Protein AF-A0A0S8HJF2-F1 (afdb_monomer_lite)

Sequence (143 aa):
MDERNKLIAYKVIAFMYFITLLALIGVTLVRQFVQKQEVSEFEDIAIIVTINTLFLISGLLYFGAIPIQKLKIKTILLGYGLLVVSGSLFTYAKYNIFLKLGLSFKQLLDKMIIIITVSGIIVLFFVFFSFLGIRRIKKELKE

Secondary structure (DSSP, 8-state):
--HHHHHHHHHHHHHHHHHHHHHHHHHHHHHHHTS---GGGGHHHHHHHHHHHHHHHHHHHHTTSS-GGG--HHHHHHHHHHHHHHHHHHHHHIIIIIS-----HHHHHHHHHHHHHHHHHHHHHHHHHHHHHHHHHHHHTT-

Radius of gyration: 18.3 Å; chains: 1; bounding box: 41×31×52 Å

pLDDT: mean 82.56, std 6.92, range [53.12, 92.62]

Structure (mmCIF, N/CA/C/O backbone):
data_AF-A0A0S8HJF2-F1
#
_entry.id   AF-A0A0S8HJF2-F1
#
loop_
_atom_site.group_PDB
_atom_site.id
_atom_site.type_symbol
_atom_site.label_atom_id
_atom_site.label_alt_id
_atom_site.label_comp_id
_atom_site.label_asym_id
_atom_site.label_entity_id
_atom_site.label_seq_id
_atom_site.pdbx_PDB_ins_code
_atom_site.Cartn_x
_atom_site.Cartn_y
_atom_site.Cartn_z
_atom_site.occupancy
_atom_site.B_iso_or_equiv
_atom_site.auth_seq_id
_atom_site.auth_comp_id
_atom_site.auth_asym_id
_atom_site.auth_atom_id
_atom_site.pdbx_PDB_model_num
ATOM 1 N N . MET A 1 1 ? 6.709 -16.497 -28.342 1.00 58.88 1 MET A N 1
ATOM 2 C CA . MET A 1 1 ? 5.448 -15.755 -28.122 1.00 58.88 1 MET A CA 1
ATOM 3 C C . MET A 1 1 ? 5.688 -14.329 -28.562 1.00 58.88 1 MET A C 1
ATOM 5 O O . MET A 1 1 ? 6.670 -13.756 -28.114 1.00 58.88 1 MET A O 1
ATOM 9 N N . ASP A 1 2 ? 4.852 -13.810 -29.456 1.00 78.56 2 ASP A N 1
ATOM 10 C CA . ASP A 1 2 ? 4.982 -12.457 -30.005 1.00 78.56 2 ASP A CA 1
ATOM 11 C C . ASP A 1 2 ? 4.977 -11.407 -28.872 1.00 78.56 2 ASP A C 1
ATOM 13 O O . ASP A 1 2 ? 4.218 -11.560 -27.906 1.00 78.56 2 ASP A O 1
ATOM 17 N N . GLU A 1 3 ? 5.817 -10.369 -28.932 1.00 71.38 3 GLU A N 1
ATOM 18 C CA . GLU A 1 3 ? 5.994 -9.402 -27.824 1.00 71.38 3 GLU A CA 1
ATOM 19 C C . GLU A 1 3 ? 4.673 -8.749 -27.405 1.00 71.38 3 GLU A C 1
ATOM 21 O O . GLU A 1 3 ? 4.383 -8.570 -26.216 1.00 71.38 3 GLU A O 1
ATOM 26 N N . ARG A 1 4 ? 3.814 -8.484 -28.391 1.00 72.00 4 ARG A N 1
ATOM 27 C CA . ARG A 1 4 ? 2.461 -7.969 -28.185 1.00 72.00 4 ARG A CA 1
ATOM 28 C C . ARG A 1 4 ? 1.610 -8.913 -27.334 1.00 72.00 4 ARG A C 1
ATOM 30 O O . ARG A 1 4 ? 0.924 -8.462 -26.418 1.00 72.00 4 ARG A O 1
ATOM 37 N N . ASN A 1 5 ? 1.692 -10.219 -27.579 1.00 79.06 5 ASN A N 1
ATOM 38 C CA . ASN A 1 5 ? 0.940 -11.219 -26.820 1.00 79.06 5 ASN A CA 1
ATOM 39 C C . ASN A 1 5 ? 1.457 -11.326 -25.375 1.00 79.06 5 ASN A C 1
ATOM 41 O O . ASN A 1 5 ? 0.670 -11.532 -24.454 1.00 79.06 5 ASN A O 1
ATOM 45 N N . LYS A 1 6 ? 2.762 -11.111 -25.151 1.00 76.81 6 LYS A N 1
ATOM 46 C CA . LYS A 1 6 ? 3.386 -11.079 -23.814 1.00 76.81 6 LYS A CA 1
ATOM 47 C C . LYS A 1 6 ? 2.925 -9.890 -22.979 1.00 76.81 6 LYS A C 1
ATOM 49 O O . LYS A 1 6 ? 2.552 -10.064 -21.821 1.00 76.81 6 LYS A O 1
ATOM 54 N N . LEU A 1 7 ? 2.857 -8.706 -23.582 1.00 74.12 7 LEU A N 1
ATOM 55 C CA . LEU A 1 7 ? 2.308 -7.507 -22.945 1.00 74.12 7 LEU A CA 1
ATOM 56 C C . LEU A 1 7 ? 0.823 -7.655 -22.592 1.00 74.12 7 LEU A C 1
ATOM 58 O O . LEU A 1 7 ? 0.409 -7.246 -21.507 1.00 74.12 7 LEU A O 1
ATOM 62 N N . ILE A 1 8 ? 0.022 -8.250 -23.482 1.00 78.88 8 ILE A N 1
ATOM 63 C CA . ILE A 1 8 ? -1.397 -8.524 -23.213 1.00 78.88 8 ILE A CA 1
ATOM 64 C C . ILE A 1 8 ? -1.530 -9.496 -22.036 1.00 78.88 8 ILE A C 1
ATOM 66 O O . ILE A 1 8 ? -2.272 -9.206 -21.099 1.00 78.88 8 ILE A O 1
ATOM 70 N N . ALA A 1 9 ? -0.761 -10.589 -22.025 1.00 80.12 9 ALA A N 1
ATOM 71 C CA . ALA A 1 9 ? -0.769 -11.550 -20.925 1.00 80.12 9 ALA A CA 1
ATOM 72 C C . ALA A 1 9 ? -0.420 -10.894 -19.576 1.00 80.12 9 ALA A C 1
ATOM 74 O O . ALA A 1 9 ? -1.127 -11.106 -18.594 1.00 80.12 9 ALA A O 1
ATOM 75 N N . TYR A 1 10 ? 0.599 -10.029 -19.522 1.00 79.50 10 TYR A N 1
ATOM 76 C CA . TYR A 1 10 ? 0.948 -9.307 -18.292 1.00 79.50 10 TYR A CA 1
ATOM 77 C C . TYR A 1 10 ? -0.151 -8.359 -17.811 1.00 79.50 10 TYR A C 1
ATOM 79 O O . TYR A 1 10 ? -0.404 -8.289 -16.609 1.00 79.50 10 TYR A O 1
ATOM 87 N N . LYS A 1 11 ? -0.842 -7.664 -18.722 1.00 78.81 11 LYS A N 1
ATOM 88 C CA . LYS A 1 11 ? -1.985 -6.812 -18.362 1.00 78.81 11 LYS A CA 1
ATOM 89 C C . LYS A 1 11 ? -3.151 -7.625 -17.803 1.00 78.81 11 LYS A C 1
ATOM 91 O O . LYS A 1 11 ? -3.753 -7.208 -16.818 1.00 78.81 11 LYS A O 1
ATOM 96 N N . VAL A 1 12 ? -3.444 -8.782 -18.397 1.00 82.75 12 VAL A N 1
ATOM 97 C CA . VAL A 1 12 ? -4.502 -9.682 -17.917 1.00 82.75 12 VAL A CA 1
ATOM 98 C C . VAL A 1 12 ? -4.151 -10.242 -16.539 1.00 82.75 12 VAL A C 1
ATOM 100 O O . VAL A 1 12 ? -4.973 -10.155 -15.632 1.00 82.75 12 VAL A O 1
ATOM 103 N N . ILE A 1 13 ? -2.922 -10.732 -16.342 1.00 82.62 13 ILE A N 1
ATOM 104 C CA . ILE A 1 13 ? -2.452 -11.234 -15.040 1.00 82.62 13 ILE A CA 1
ATOM 105 C C . ILE A 1 13 ? -2.554 -10.140 -13.977 1.00 82.62 13 ILE A C 1
ATOM 107 O O . ILE A 1 13 ? -3.088 -10.380 -12.897 1.00 82.62 13 ILE A O 1
ATOM 111 N N . ALA A 1 14 ? -2.099 -8.926 -14.291 1.00 80.69 14 ALA A N 1
ATOM 112 C CA . ALA A 1 14 ? -2.206 -7.787 -13.392 1.00 80.69 14 ALA A CA 1
ATOM 113 C C . ALA A 1 14 ? -3.660 -7.462 -13.021 1.00 80.69 14 ALA A C 1
ATOM 115 O O . ALA A 1 14 ? -3.954 -7.207 -11.854 1.00 80.69 14 ALA A O 1
ATOM 116 N N . PHE A 1 15 ? -4.571 -7.498 -13.995 1.00 83.81 15 PHE A N 1
ATOM 117 C CA . PHE A 1 15 ? -5.991 -7.254 -13.763 1.00 83.81 15 PHE A CA 1
ATOM 118 C C . PHE A 1 15 ? -6.624 -8.338 -12.882 1.00 83.81 15 PHE A C 1
ATOM 120 O O . PHE A 1 15 ? -7.329 -8.017 -11.929 1.00 83.81 15 PHE A O 1
ATOM 127 N N . MET A 1 16 ? -6.320 -9.613 -13.137 1.00 84.88 16 MET A N 1
ATOM 128 C CA . MET A 1 16 ? -6.779 -10.721 -12.295 1.00 84.88 16 MET A CA 1
ATOM 129 C C . MET A 1 16 ? -6.274 -10.581 -10.857 1.00 84.88 16 MET A C 1
ATOM 131 O O . MET A 1 16 ? -7.047 -10.719 -9.914 1.00 84.88 16 MET A O 1
ATOM 135 N N . TYR A 1 17 ? -4.999 -10.239 -10.677 1.00 85.06 17 TYR A N 1
ATOM 136 C CA . TYR A 1 17 ? -4.425 -10.018 -9.351 1.00 85.06 17 TYR A CA 1
ATOM 137 C C . TYR A 1 17 ? -5.054 -8.818 -8.631 1.00 85.06 17 TYR A C 1
ATOM 139 O O . TYR A 1 17 ? -5.267 -8.856 -7.420 1.00 85.06 17 TYR A O 1
ATOM 147 N N . PHE A 1 18 ? -5.377 -7.754 -9.369 1.00 84.12 18 PHE A N 1
ATOM 148 C CA . PHE A 1 18 ? -6.088 -6.600 -8.829 1.00 84.12 18 PHE A CA 1
ATOM 149 C C . PHE A 1 18 ? -7.489 -6.985 -8.333 1.00 84.12 18 PHE A C 1
ATOM 151 O O . PHE A 1 18 ? -7.877 -6.581 -7.239 1.00 84.12 18 PHE A O 1
ATOM 158 N N . ILE A 1 19 ? -8.213 -7.830 -9.078 1.00 87.25 19 ILE A N 1
ATOM 159 C CA . ILE A 1 19 ? -9.499 -8.392 -8.636 1.00 87.25 19 ILE A CA 1
ATOM 160 C C . ILE A 1 19 ? -9.325 -9.208 -7.352 1.00 87.25 19 ILE A C 1
ATOM 162 O O . ILE A 1 19 ? -10.104 -9.027 -6.419 1.00 87.25 19 ILE A O 1
ATOM 166 N N . THR A 1 20 ? -8.298 -10.058 -7.259 1.00 88.00 20 THR A N 1
ATOM 167 C CA . THR A 1 20 ? -8.007 -10.820 -6.032 1.00 88.00 20 THR A CA 1
ATOM 168 C C . THR A 1 20 ? -7.808 -9.895 -4.833 1.00 88.00 20 THR A C 1
ATOM 170 O O . THR A 1 20 ? -8.327 -10.153 -3.749 1.00 88.00 20 THR A O 1
ATOM 173 N N . LEU A 1 21 ? -7.102 -8.782 -5.023 1.00 88.69 21 LEU A N 1
ATOM 174 C CA . LEU A 1 21 ? -6.854 -7.803 -3.970 1.00 88.69 21 LEU A CA 1
ATOM 175 C C . LEU A 1 21 ? -8.151 -7.101 -3.539 1.00 88.69 21 LEU A C 1
ATOM 177 O O . LEU A 1 21 ? -8.417 -6.985 -2.344 1.00 88.69 21 LEU A O 1
ATOM 181 N N . LEU A 1 22 ? -9.005 -6.717 -4.494 1.00 88.75 22 LEU A N 1
ATOM 182 C CA . LEU A 1 22 ? -10.340 -6.184 -4.202 1.00 88.75 22 LEU A CA 1
ATOM 183 C C . LEU A 1 22 ? -11.216 -7.195 -3.457 1.00 88.75 22 LEU A C 1
ATOM 185 O O . LEU A 1 22 ? -11.918 -6.814 -2.522 1.00 88.75 22 LEU A O 1
ATOM 189 N N . ALA A 1 23 ? -11.151 -8.476 -3.823 1.00 89.62 23 ALA A N 1
ATOM 190 C CA . ALA A 1 23 ? -11.871 -9.536 -3.129 1.00 89.62 23 ALA A CA 1
ATOM 191 C C . ALA A 1 23 ? -11.382 -9.687 -1.680 1.00 89.62 23 ALA A C 1
ATOM 193 O O . ALA A 1 23 ? -12.201 -9.728 -0.766 1.00 89.62 23 ALA A O 1
ATOM 194 N N . LEU A 1 24 ? -10.065 -9.685 -1.444 1.00 89.62 24 LEU A N 1
ATOM 195 C CA . LEU A 1 24 ? -9.492 -9.743 -0.094 1.00 89.62 24 LEU A CA 1
ATOM 196 C C . LEU A 1 24 ? -9.875 -8.522 0.754 1.00 89.62 24 LEU A C 1
ATOM 198 O O . LEU A 1 24 ? -10.239 -8.672 1.923 1.00 89.62 24 LEU A O 1
ATOM 202 N N . ILE A 1 25 ? -9.854 -7.317 0.173 1.00 87.44 25 ILE A N 1
ATOM 203 C CA . ILE A 1 25 ? -10.357 -6.106 0.836 1.00 87.44 25 ILE A CA 1
ATOM 204 C C . ILE A 1 25 ? -11.845 -6.274 1.167 1.00 87.44 25 ILE A C 1
ATOM 206 O O . ILE A 1 25 ? -12.242 -6.023 2.300 1.00 87.44 25 ILE A O 1
ATOM 210 N N . GLY A 1 26 ? -12.661 -6.748 0.223 1.00 87.56 26 GLY A N 1
ATOM 211 C CA . GLY A 1 26 ? -14.089 -6.998 0.429 1.00 87.56 26 GLY A CA 1
ATOM 212 C C . GLY A 1 26 ? -14.360 -7.982 1.569 1.00 87.56 26 GLY A C 1
ATOM 213 O O . GLY A 1 26 ? -15.159 -7.686 2.455 1.00 87.56 26 GLY A O 1
ATOM 214 N N . VAL A 1 27 ? -13.638 -9.105 1.609 1.00 87.94 27 VAL A N 1
ATOM 215 C CA . VAL A 1 27 ? -13.709 -10.082 2.709 1.00 87.94 27 VAL A CA 1
ATOM 216 C C . VAL A 1 27 ? -13.338 -9.426 4.037 1.00 87.94 27 VAL A C 1
ATOM 218 O O . VAL A 1 27 ? -14.047 -9.607 5.025 1.00 87.94 27 VAL A O 1
ATOM 221 N N . THR A 1 28 ? -12.281 -8.612 4.058 1.00 86.81 28 THR A N 1
ATOM 222 C CA . THR A 1 28 ? -11.844 -7.885 5.259 1.00 86.81 28 THR A CA 1
ATOM 223 C C . THR A 1 28 ? -12.924 -6.913 5.743 1.00 86.81 28 THR A C 1
ATOM 225 O O . THR A 1 28 ? -13.224 -6.866 6.933 1.00 86.81 28 THR A O 1
ATOM 228 N N . LEU A 1 29 ? -13.567 -6.176 4.831 1.00 85.94 29 LEU A N 1
ATOM 229 C CA . LEU A 1 29 ? -14.658 -5.252 5.156 1.00 85.94 29 LEU A CA 1
ATOM 230 C C . LEU A 1 29 ? -15.889 -5.986 5.705 1.00 85.94 29 LEU A C 1
ATOM 232 O O . LEU A 1 29 ? -16.468 -5.535 6.691 1.00 85.94 29 LEU A O 1
ATOM 236 N N . VAL A 1 30 ? -16.274 -7.123 5.116 1.00 86.94 30 VAL A N 1
ATOM 237 C CA . VAL A 1 30 ? -17.400 -7.940 5.604 1.00 86.94 30 VAL A CA 1
ATOM 238 C C . VAL A 1 30 ? -17.102 -8.501 6.993 1.00 86.94 30 VAL A C 1
ATOM 240 O O . VAL A 1 30 ? -17.913 -8.342 7.904 1.00 86.94 30 VAL A O 1
ATOM 243 N N . ARG A 1 31 ? -15.920 -9.086 7.196 1.00 85.62 31 ARG A N 1
ATOM 244 C CA . ARG A 1 31 ? -15.473 -9.566 8.512 1.00 85.62 31 ARG A CA 1
ATOM 245 C C . ARG A 1 31 ? -15.500 -8.454 9.564 1.00 85.62 31 ARG A C 1
ATOM 247 O O . ARG A 1 31 ? -16.002 -8.638 10.671 1.00 85.62 31 ARG A O 1
ATOM 254 N N . GLN A 1 32 ? -15.040 -7.262 9.193 1.00 79.44 32 GLN A N 1
ATOM 255 C CA . GLN A 1 32 ? -14.941 -6.133 10.112 1.00 79.44 32 GLN A CA 1
ATOM 256 C C . GLN A 1 32 ? -16.292 -5.498 10.454 1.00 79.44 32 GLN A C 1
ATOM 258 O O . GLN A 1 32 ? -16.536 -5.181 11.615 1.00 79.44 32 GLN A O 1
ATOM 263 N N . PHE A 1 33 ? -17.167 -5.283 9.470 1.00 82.06 33 PHE A N 1
ATOM 264 C CA . PHE A 1 33 ? -18.396 -4.508 9.673 1.00 82.06 33 PHE A CA 1
ATOM 265 C C . PHE A 1 33 ? -19.652 -5.364 9.830 1.00 82.06 33 PHE A C 1
ATOM 267 O O . PHE A 1 33 ? -20.564 -4.961 10.550 1.00 82.06 33 PHE A O 1
ATOM 274 N N . VAL A 1 34 ? -19.706 -6.534 9.190 1.00 85.38 34 VAL A N 1
ATOM 275 C CA . VAL A 1 34 ? -20.858 -7.444 9.277 1.00 85.38 34 VAL A CA 1
ATOM 276 C C . VAL A 1 34 ? -20.673 -8.420 10.431 1.00 85.38 34 VAL A C 1
ATOM 278 O O . VAL A 1 34 ? -21.563 -8.554 11.265 1.00 85.38 34 VAL A O 1
ATOM 281 N N . GLN A 1 35 ? -19.508 -9.068 10.508 1.00 84.44 35 GLN A N 1
ATOM 282 C CA . GLN A 1 35 ? -19.247 -10.109 11.511 1.00 84.44 35 GLN A CA 1
ATOM 283 C C . GLN A 1 35 ? -18.715 -9.550 12.837 1.00 84.44 35 GLN A C 1
ATOM 285 O O . GLN A 1 35 ? -18.785 -10.242 13.846 1.00 84.44 35 GLN A O 1
ATOM 290 N N . LYS A 1 36 ? -18.238 -8.294 12.852 1.00 80.62 36 LYS A N 1
ATOM 291 C CA . LYS A 1 36 ? -17.714 -7.599 14.044 1.00 80.62 36 LYS A CA 1
ATOM 292 C C . LYS A 1 36 ? -16.635 -8.402 14.785 1.00 80.62 36 LYS A C 1
ATOM 294 O O . LYS A 1 36 ? -16.589 -8.376 16.012 1.00 80.62 36 LYS A O 1
ATOM 299 N N . GLN A 1 37 ? -15.790 -9.108 14.034 1.00 81.00 37 GLN A N 1
ATOM 300 C CA . GLN A 1 37 ? -14.686 -9.878 14.605 1.00 81.00 37 GLN A CA 1
ATOM 301 C C . GLN A 1 37 ? -13.734 -8.979 15.410 1.00 81.00 37 GLN A C 1
ATOM 303 O O . GLN A 1 37 ? -13.648 -7.765 15.175 1.00 81.00 37 GLN A O 1
ATOM 308 N N . GLU A 1 38 ? -13.018 -9.569 16.366 1.00 79.19 38 GLU A N 1
ATOM 309 C CA . GLU A 1 38 ? -12.017 -8.850 17.153 1.00 79.19 38 GLU A CA 1
ATOM 310 C C . GLU A 1 38 ? -10.798 -8.477 16.306 1.00 79.19 38 GLU A C 1
ATOM 312 O O . GLU A 1 38 ? -10.448 -9.160 15.350 1.00 79.19 38 GLU A O 1
ATOM 317 N N . VAL A 1 39 ? -10.116 -7.383 16.664 1.00 73.62 39 VAL A N 1
ATOM 318 C CA . VAL A 1 39 ? -8.984 -6.842 15.884 1.00 73.62 39 VAL A CA 1
ATOM 319 C C . VAL A 1 39 ? -7.828 -7.847 15.747 1.00 73.62 39 VAL A C 1
ATOM 321 O O . VAL A 1 39 ? -7.135 -7.827 14.732 1.00 73.62 39 VAL A O 1
ATOM 324 N N . SER A 1 40 ? -7.645 -8.726 16.734 1.00 75.81 40 SER A N 1
ATOM 325 C CA . SER A 1 40 ? -6.666 -9.822 16.726 1.00 75.81 40 SER A CA 1
ATOM 326 C C . SER A 1 40 ? -6.911 -10.834 15.601 1.00 75.81 40 SER A C 1
ATOM 328 O O . SER A 1 40 ? -5.957 -11.363 15.042 1.00 75.81 40 SER A O 1
ATOM 330 N N . GLU A 1 41 ? -8.165 -11.048 15.197 1.00 80.88 41 GLU A N 1
ATOM 331 C CA . GLU A 1 41 ? -8.541 -11.989 14.132 1.00 80.88 41 GLU A CA 1
ATOM 332 C C . GLU A 1 41 ? -8.309 -11.438 12.714 1.00 80.88 41 GLU A C 1
ATOM 334 O O . GLU A 1 41 ? -8.650 -12.095 11.734 1.00 80.88 41 GLU A O 1
ATOM 339 N N . PHE A 1 42 ? -7.761 -10.223 12.585 1.00 80.50 42 PHE A N 1
ATOM 340 C CA . PHE A 1 42 ? -7.434 -9.616 11.289 1.00 80.50 42 PHE A CA 1
ATOM 341 C C . PHE A 1 42 ? -5.941 -9.632 10.967 1.00 80.50 42 PHE A C 1
ATOM 343 O O . PHE A 1 42 ? -5.552 -9.149 9.902 1.00 80.50 42 PHE A O 1
ATOM 350 N N . GLU A 1 43 ? -5.088 -10.113 11.870 1.00 79.00 43 GLU A N 1
ATOM 351 C CA . GLU A 1 43 ? -3.641 -10.083 11.656 1.00 79.00 43 GLU A CA 1
ATOM 352 C C . GLU A 1 43 ? -3.234 -10.938 10.446 1.00 79.00 43 GLU A C 1
ATOM 354 O O . GLU A 1 43 ? -2.478 -10.485 9.584 1.00 79.00 43 GLU A O 1
ATOM 359 N N . ASP A 1 44 ? -3.825 -12.125 10.315 1.00 83.06 44 ASP A N 1
ATOM 360 C CA . ASP A 1 44 ? -3.622 -13.047 9.198 1.00 83.06 44 ASP A CA 1
ATOM 361 C C . ASP A 1 44 ? -3.983 -12.403 7.847 1.00 83.06 44 ASP A C 1
ATOM 363 O O . ASP A 1 44 ? -3.170 -12.365 6.917 1.00 83.06 44 ASP A O 1
ATOM 367 N N . ILE A 1 45 ? -5.183 -11.832 7.739 1.00 84.56 45 ILE A N 1
ATOM 368 C CA . ILE A 1 45 ? -5.677 -11.247 6.498 1.00 84.56 45 ILE A CA 1
ATOM 369 C C . ILE A 1 45 ? -4.948 -9.944 6.176 1.00 84.56 45 ILE A C 1
ATOM 371 O O . ILE A 1 45 ? -4.684 -9.670 5.006 1.00 84.56 45 ILE A O 1
ATOM 375 N N . ALA A 1 46 ? -4.544 -9.172 7.189 1.00 81.69 46 ALA A N 1
ATOM 376 C CA . ALA A 1 46 ? -3.727 -7.979 7.007 1.00 81.69 46 ALA A CA 1
ATOM 377 C C . ALA A 1 46 ? -2.353 -8.327 6.421 1.00 81.69 46 ALA A C 1
ATOM 379 O O . ALA A 1 46 ? -1.904 -7.656 5.485 1.00 81.69 46 ALA A O 1
ATOM 380 N N . ILE A 1 47 ? -1.710 -9.396 6.902 1.00 83.56 47 ILE A N 1
ATOM 381 C CA . ILE A 1 47 ? -0.449 -9.898 6.343 1.00 83.56 47 ILE A CA 1
ATOM 382 C C . ILE A 1 47 ? -0.660 -10.349 4.893 1.00 83.56 47 ILE A C 1
ATOM 384 O O . ILE A 1 47 ? 0.075 -9.913 4.003 1.00 83.56 47 ILE A O 1
ATOM 388 N N . ILE A 1 48 ? -1.696 -11.152 4.622 1.00 87.00 48 ILE A N 1
ATOM 389 C CA . ILE A 1 48 ? -1.998 -11.652 3.271 1.00 87.00 48 ILE A CA 1
ATOM 390 C C . ILE A 1 48 ? -2.248 -10.494 2.296 1.00 87.00 48 ILE A C 1
ATOM 392 O O . ILE A 1 48 ? -1.673 -10.476 1.204 1.00 87.00 48 ILE A O 1
ATOM 396 N N . VAL A 1 49 ? -3.069 -9.511 2.675 1.00 86.81 49 VAL A N 1
ATOM 397 C CA . VAL A 1 49 ? -3.358 -8.326 1.852 1.00 86.81 49 VAL A CA 1
ATOM 398 C C . VAL A 1 49 ? -2.089 -7.518 1.609 1.00 86.81 49 VAL A C 1
ATOM 400 O O . VAL A 1 49 ? -1.827 -7.128 0.471 1.00 86.81 49 VAL A O 1
ATOM 403 N N . THR A 1 50 ? -1.271 -7.300 2.640 1.00 84.50 50 THR A N 1
ATOM 404 C CA . THR A 1 50 ? -0.025 -6.528 2.529 1.00 84.50 50 THR A CA 1
ATOM 405 C C . THR A 1 50 ? 0.951 -7.196 1.567 1.00 84.50 50 THR A C 1
ATOM 407 O O . THR A 1 50 ? 1.431 -6.554 0.633 1.00 84.50 50 THR A O 1
ATOM 410 N N . ILE A 1 51 ? 1.195 -8.498 1.731 1.00 85.81 51 ILE A N 1
ATOM 411 C CA . ILE A 1 51 ? 2.099 -9.263 0.868 1.00 85.81 51 ILE A CA 1
ATOM 412 C C . ILE A 1 51 ? 1.602 -9.241 -0.582 1.00 85.81 51 ILE A C 1
ATOM 414 O O . ILE A 1 51 ? 2.368 -8.907 -1.487 1.00 85.81 51 ILE A O 1
ATOM 418 N N . ASN A 1 52 ? 0.316 -9.520 -0.820 1.00 86.25 52 ASN A N 1
ATOM 419 C CA . ASN A 1 52 ? -0.250 -9.494 -2.172 1.00 86.25 52 ASN A CA 1
ATOM 420 C C . ASN A 1 52 ? -0.181 -8.099 -2.807 1.00 86.25 52 ASN A C 1
ATOM 422 O O . ASN A 1 52 ? 0.105 -7.980 -3.998 1.00 86.25 52 ASN A O 1
ATOM 426 N N . THR A 1 53 ? -0.378 -7.043 -2.015 1.00 84.81 53 THR A N 1
ATOM 427 C CA . THR A 1 53 ? -0.242 -5.655 -2.475 1.00 84.81 53 THR A CA 1
ATOM 428 C C . THR A 1 53 ? 1.193 -5.349 -2.892 1.00 84.81 53 THR A C 1
ATOM 430 O O . THR A 1 53 ? 1.413 -4.797 -3.972 1.00 84.81 53 THR A O 1
ATOM 433 N N . LEU A 1 54 ? 2.180 -5.749 -2.086 1.00 85.31 54 LEU A N 1
ATOM 434 C CA . LEU A 1 54 ? 3.592 -5.558 -2.414 1.00 85.31 54 LEU A CA 1
ATOM 435 C C . LEU A 1 54 ? 3.983 -6.321 -3.683 1.00 85.31 54 LEU A C 1
ATOM 437 O O . LEU A 1 54 ? 4.641 -5.744 -4.550 1.00 85.31 54 LEU A O 1
ATOM 441 N N . PHE A 1 55 ? 3.543 -7.573 -3.842 1.00 84.19 55 PHE A N 1
ATOM 442 C CA . PHE A 1 55 ? 3.795 -8.349 -5.060 1.00 84.19 55 PHE A CA 1
ATOM 443 C C . PHE A 1 55 ? 3.134 -7.736 -6.292 1.00 84.19 55 PHE A C 1
ATOM 445 O O . PHE A 1 55 ? 3.780 -7.643 -7.336 1.00 84.19 55 PHE A O 1
ATOM 452 N N . LEU A 1 56 ? 1.887 -7.273 -6.177 1.00 83.75 56 LEU A N 1
ATOM 453 C CA . LEU A 1 56 ? 1.178 -6.641 -7.284 1.00 83.75 56 LEU A CA 1
ATOM 454 C C . LEU A 1 56 ? 1.896 -5.374 -7.748 1.00 83.75 56 LEU A C 1
ATOM 456 O O . LEU A 1 56 ? 2.178 -5.227 -8.936 1.00 83.75 56 LEU A O 1
ATOM 460 N N . ILE A 1 57 ? 2.227 -4.480 -6.814 1.00 81.75 57 ILE A N 1
ATOM 461 C CA . ILE A 1 57 ? 2.946 -3.240 -7.118 1.00 81.75 57 ILE A CA 1
ATOM 462 C C . ILE A 1 57 ? 4.303 -3.569 -7.744 1.00 81.75 57 ILE A C 1
ATOM 464 O O . ILE A 1 57 ? 4.637 -3.045 -8.805 1.00 81.75 57 ILE A O 1
ATOM 468 N N . SER A 1 58 ? 5.063 -4.481 -7.138 1.00 79.56 58 SER A N 1
ATOM 469 C CA . SER A 1 58 ? 6.388 -4.867 -7.633 1.00 79.56 58 SER A CA 1
ATOM 470 C C . SER A 1 58 ? 6.316 -5.485 -9.030 1.00 79.56 58 SER A C 1
ATOM 472 O O . SER A 1 58 ? 7.105 -5.121 -9.897 1.00 79.56 58 SER A O 1
ATOM 474 N N . GLY A 1 59 ? 5.343 -6.364 -9.285 1.00 78.31 59 GLY A N 1
ATOM 475 C CA . GLY A 1 59 ? 5.123 -6.996 -10.585 1.00 78.31 59 GLY A CA 1
ATOM 476 C C . GLY A 1 59 ? 4.691 -5.997 -11.658 1.00 78.31 59 GLY A C 1
ATOM 477 O O . GLY A 1 59 ? 5.286 -5.956 -12.735 1.00 78.31 59 GLY A O 1
ATOM 478 N N . LEU A 1 60 ? 3.717 -5.134 -11.357 1.00 80.56 60 LEU A N 1
ATOM 479 C CA . LEU A 1 60 ? 3.255 -4.077 -12.265 1.00 80.56 60 LEU A CA 1
ATOM 480 C C . LEU A 1 60 ? 4.394 -3.160 -12.709 1.00 80.56 60 LEU A C 1
ATOM 482 O O . LEU A 1 60 ? 4.474 -2.780 -13.881 1.00 80.56 60 LEU A O 1
ATOM 486 N N . LEU A 1 61 ? 5.271 -2.817 -11.768 1.00 78.56 61 LEU A N 1
ATOM 487 C CA . LEU A 1 61 ? 6.409 -1.951 -12.015 1.00 78.56 61 LEU A CA 1
ATOM 488 C C . LEU A 1 61 ? 7.536 -2.686 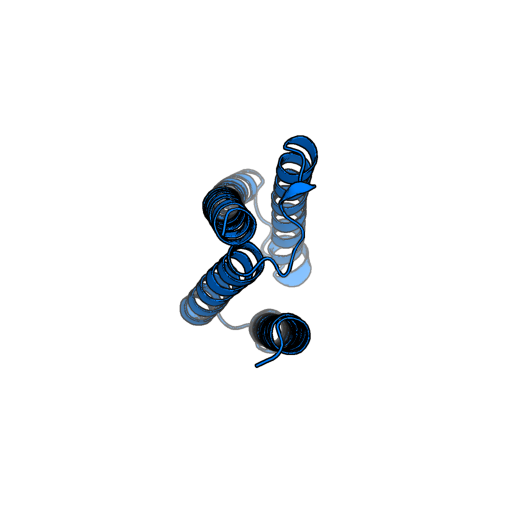-12.750 1.00 78.56 61 LEU A C 1
ATOM 490 O O . LEU A 1 61 ? 8.041 -2.208 -13.762 1.00 78.56 61 LEU A O 1
ATOM 494 N N . TYR A 1 62 ? 7.916 -3.877 -12.297 1.00 75.06 62 TYR A N 1
ATOM 495 C CA . TYR A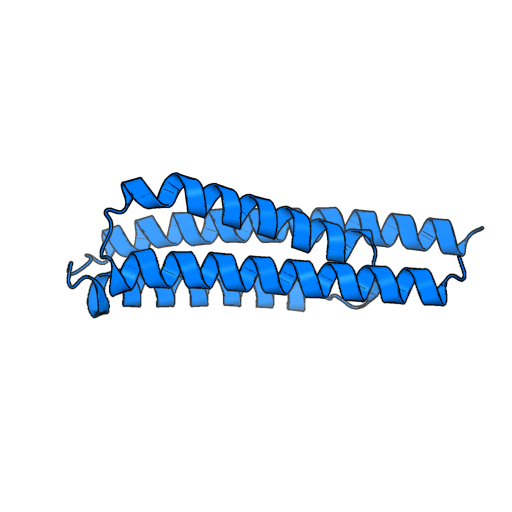 1 62 ? 9.031 -4.617 -12.882 1.00 75.06 62 TYR A CA 1
ATOM 496 C C . TYR A 1 62 ? 8.750 -5.100 -14.313 1.00 75.06 62 TYR A C 1
ATOM 498 O O . TYR A 1 62 ? 9.640 -5.059 -15.164 1.00 75.06 62 TYR A O 1
ATOM 506 N N . PHE A 1 63 ? 7.520 -5.541 -14.596 1.00 71.44 63 PHE A N 1
ATOM 507 C CA . PHE A 1 63 ? 7.111 -5.985 -15.934 1.00 71.44 63 PHE A CA 1
ATOM 508 C C . PHE A 1 63 ? 6.641 -4.837 -16.839 1.00 71.44 63 PHE A C 1
ATOM 510 O O . PHE A 1 63 ? 6.261 -5.085 -17.980 1.00 71.44 63 PHE A O 1
ATOM 517 N N . GLY A 1 64 ? 6.675 -3.587 -16.361 1.00 64.94 64 GLY A N 1
ATOM 518 C CA . GLY A 1 64 ? 6.380 -2.408 -17.179 1.00 64.94 64 GLY A CA 1
ATOM 519 C C . GLY A 1 64 ? 4.921 -2.296 -17.627 1.00 64.94 64 GLY A C 1
ATOM 520 O O . GLY A 1 64 ? 4.630 -1.583 -18.586 1.00 64.94 64 GLY A O 1
ATOM 521 N N . ALA A 1 65 ? 3.989 -2.969 -16.940 1.00 67.06 65 ALA A N 1
ATOM 522 C CA . ALA A 1 65 ? 2.555 -2.823 -17.205 1.00 67.06 65 ALA A CA 1
ATOM 523 C C . ALA A 1 65 ? 2.089 -1.370 -16.984 1.00 67.06 65 ALA A C 1
ATOM 525 O O . ALA A 1 65 ? 1.147 -0.911 -17.632 1.00 67.06 65 ALA A O 1
ATOM 526 N N . ILE A 1 66 ? 2.791 -0.639 -16.110 1.00 68.00 66 ILE A N 1
ATOM 527 C CA . ILE A 1 66 ? 2.663 0.806 -15.923 1.00 68.00 66 ILE A CA 1
ATOM 528 C C . ILE A 1 66 ? 3.850 1.503 -16.613 1.00 68.00 66 ILE A C 1
ATOM 530 O O . ILE A 1 66 ? 4.997 1.109 -16.392 1.00 68.00 66 ILE A O 1
ATOM 534 N N . PRO A 1 67 ? 3.627 2.568 -17.408 1.00 67.44 67 PRO A N 1
ATOM 535 C CA . PRO A 1 67 ? 4.700 3.329 -18.044 1.00 67.44 67 PRO A CA 1
ATOM 536 C C . PRO A 1 67 ? 5.471 4.183 -17.017 1.00 67.44 67 PRO A C 1
ATOM 538 O O . PRO A 1 67 ? 5.285 5.397 -16.917 1.00 67.44 67 PRO A O 1
ATOM 541 N N . ILE A 1 68 ? 6.369 3.547 -16.256 1.00 67.19 68 ILE A N 1
ATOM 542 C CA . ILE A 1 68 ? 7.132 4.155 -15.147 1.00 67.19 68 ILE A CA 1
ATOM 543 C C . ILE A 1 68 ? 7.973 5.352 -15.592 1.00 67.19 68 ILE A C 1
ATOM 545 O O . ILE A 1 68 ? 8.167 6.295 -14.833 1.00 67.19 68 ILE A O 1
ATOM 549 N N . GLN A 1 69 ? 8.443 5.351 -16.840 1.00 66.81 69 GLN A N 1
ATOM 550 C CA . GLN A 1 69 ? 9.292 6.406 -17.405 1.00 66.81 69 GLN A CA 1
ATOM 551 C C . GLN A 1 69 ? 8.648 7.804 -17.346 1.00 66.81 69 GLN A C 1
ATOM 553 O O . GLN A 1 69 ? 9.353 8.806 -17.425 1.00 66.81 69 GLN A O 1
ATOM 558 N N . LYS A 1 70 ? 7.318 7.881 -17.200 1.00 70.81 70 LYS A N 1
ATOM 559 C CA . LYS A 1 70 ? 6.562 9.138 -17.114 1.00 70.81 70 LYS A CA 1
ATOM 560 C C . LYS A 1 70 ? 6.277 9.593 -15.675 1.00 70.81 70 LYS A C 1
ATOM 562 O O . LYS A 1 70 ? 5.704 10.667 -15.489 1.00 70.81 70 LYS A O 1
ATOM 567 N N . LEU A 1 71 ? 6.647 8.809 -14.658 1.00 74.25 71 LEU A N 1
ATOM 568 C CA . LEU A 1 71 ? 6.378 9.141 -13.258 1.00 74.25 71 LEU A CA 1
ATOM 569 C C . LEU A 1 71 ? 7.312 10.254 -12.774 1.00 74.25 71 LEU A C 1
ATOM 571 O O . LEU A 1 71 ? 8.527 10.088 -12.688 1.00 74.25 71 LEU A O 1
ATOM 575 N N . LYS A 1 72 ? 6.731 11.405 -12.426 1.00 83.25 72 LYS A N 1
ATOM 576 C CA . LYS A 1 72 ? 7.454 12.527 -11.816 1.00 83.25 72 LYS A CA 1
ATOM 577 C C . LYS A 1 72 ? 7.514 12.341 -10.301 1.00 83.25 72 LYS A C 1
ATOM 579 O O . LYS A 1 72 ? 6.542 11.889 -9.699 1.00 83.25 72 LYS A O 1
ATOM 584 N N . ILE A 1 73 ? 8.596 12.802 -9.666 1.00 82.56 73 ILE A N 1
ATOM 585 C CA . ILE A 1 73 ? 8.746 12.792 -8.195 1.00 82.56 73 ILE A CA 1
ATOM 586 C C . ILE A 1 73 ? 7.541 13.459 -7.513 1.00 82.56 73 ILE A C 1
ATOM 588 O O . ILE A 1 73 ? 7.007 12.927 -6.544 1.00 82.56 73 ILE A O 1
ATOM 592 N N . LYS A 1 74 ? 7.045 14.574 -8.074 1.00 86.06 74 LYS A N 1
ATOM 593 C CA . LYS A 1 74 ? 5.835 15.260 -7.586 1.00 86.06 74 LYS A CA 1
ATOM 594 C C . LYS A 1 74 ? 4.610 14.338 -7.542 1.00 86.06 74 LYS A C 1
ATOM 596 O O . LYS A 1 74 ? 3.842 14.407 -6.594 1.00 86.06 74 LYS A O 1
ATOM 601 N N . THR A 1 75 ? 4.440 13.463 -8.534 1.00 86.81 75 THR A N 1
ATOM 602 C CA . THR A 1 75 ? 3.327 12.502 -8.591 1.00 86.81 75 THR A CA 1
ATOM 603 C C . THR A 1 75 ? 3.463 11.423 -7.519 1.00 86.81 75 THR A C 1
ATOM 605 O O . THR A 1 75 ? 2.468 11.060 -6.904 1.00 86.81 75 THR A O 1
ATOM 608 N N . ILE A 1 76 ? 4.685 10.948 -7.253 1.00 86.06 76 ILE A N 1
ATOM 609 C CA . ILE A 1 76 ? 4.953 9.959 -6.196 1.00 86.06 76 ILE A CA 1
ATOM 610 C C . ILE A 1 76 ? 4.671 10.565 -4.814 1.00 86.06 76 ILE A C 1
ATOM 612 O O . ILE A 1 76 ? 3.976 9.952 -4.009 1.00 86.06 76 ILE A O 1
ATOM 616 N N . LEU A 1 77 ? 5.143 11.791 -4.563 1.00 87.88 77 LEU A N 1
ATOM 617 C CA . LEU A 1 77 ? 4.869 12.515 -3.317 1.00 87.88 77 LEU A CA 1
ATOM 618 C C . LEU A 1 77 ? 3.373 12.795 -3.127 1.00 87.88 77 LEU A C 1
ATOM 620 O O . LEU A 1 77 ? 2.857 12.645 -2.023 1.00 87.88 77 LEU A O 1
ATOM 624 N N . LEU A 1 78 ? 2.664 13.158 -4.199 1.00 90.38 78 LEU A N 1
ATOM 625 C CA . LEU A 1 78 ? 1.217 13.369 -4.158 1.00 90.38 78 LEU A CA 1
ATOM 626 C C . LEU A 1 78 ? 0.475 12.059 -3.858 1.00 90.38 78 LEU A C 1
ATOM 628 O O . LEU A 1 78 ? -0.424 12.049 -3.022 1.00 90.38 78 LEU A O 1
ATOM 632 N N . GLY A 1 79 ? 0.887 10.948 -4.475 1.00 87.75 79 GLY A N 1
ATOM 633 C CA . GLY A 1 79 ? 0.350 9.618 -4.180 1.00 87.75 79 GLY A CA 1
ATOM 634 C C . GLY A 1 79 ? 0.577 9.201 -2.725 1.00 87.75 79 GLY A C 1
ATOM 635 O O . GLY A 1 79 ? -0.350 8.730 -2.072 1.00 87.75 79 GLY A O 1
ATOM 636 N N . TYR A 1 80 ? 1.774 9.448 -2.186 1.00 88.94 80 TYR A N 1
ATOM 637 C CA . TYR A 1 80 ? 2.074 9.227 -0.770 1.00 88.94 80 TYR A CA 1
ATOM 638 C C . TYR A 1 80 ? 1.164 10.055 0.148 1.00 88.94 80 TYR A C 1
ATOM 640 O O . TYR A 1 80 ? 0.552 9.510 1.064 1.00 88.94 80 TYR A O 1
ATOM 648 N N . GLY A 1 81 ? 1.024 11.356 -0.125 1.00 90.38 81 GLY A N 1
ATOM 649 C CA . GLY A 1 81 ? 0.137 12.233 0.639 1.00 90.38 81 GLY A CA 1
ATOM 650 C C . GLY A 1 81 ? -1.315 11.752 0.613 1.00 90.38 81 GLY A C 1
ATOM 651 O O . GLY A 1 81 ? -1.956 11.676 1.659 1.00 90.38 81 GLY A O 1
ATOM 652 N N . LEU A 1 82 ? -1.813 11.345 -0.558 1.00 92.62 82 LEU A N 1
ATOM 653 C CA . LEU A 1 82 ? -3.152 10.769 -0.698 1.00 92.62 82 LEU A CA 1
ATOM 654 C C . LEU A 1 82 ? -3.328 9.488 0.122 1.00 92.62 82 LEU A C 1
ATOM 656 O O . LEU A 1 82 ? -4.373 9.333 0.753 1.00 92.62 82 LEU A O 1
ATOM 660 N N . LEU A 1 83 ? -2.335 8.595 0.150 1.00 89.81 83 LEU A N 1
ATOM 661 C CA . LEU A 1 83 ? -2.383 7.373 0.962 1.00 89.81 83 LEU A CA 1
ATOM 662 C C . LEU A 1 83 ? -2.471 7.695 2.454 1.00 89.81 83 LEU A C 1
ATOM 664 O O . LEU A 1 83 ? -3.336 7.156 3.144 1.00 89.81 83 LEU A O 1
ATOM 668 N N . VAL A 1 84 ? -1.633 8.613 2.941 1.00 91.69 84 VAL A N 1
ATOM 669 C CA . VAL A 1 84 ? -1.623 9.005 4.357 1.00 91.69 84 VAL A CA 1
ATOM 670 C C . VAL A 1 84 ? -2.945 9.663 4.751 1.00 91.69 84 VAL A C 1
ATOM 672 O O . VAL A 1 84 ? -3.543 9.280 5.758 1.00 91.69 84 VAL A O 1
ATOM 675 N N . VAL A 1 85 ? -3.446 10.602 3.943 1.00 91.50 85 VAL A N 1
ATOM 676 C CA . VAL A 1 85 ? -4.721 11.292 4.199 1.00 91.50 85 VAL A CA 1
ATOM 677 C C . VAL A 1 85 ? -5.884 10.302 4.175 1.00 91.50 85 VAL A C 1
ATOM 679 O O . VAL A 1 85 ? -6.689 10.283 5.104 1.00 91.50 85 VAL A O 1
ATOM 682 N N . SER A 1 86 ? -5.944 9.432 3.165 1.00 90.25 86 SER A N 1
ATOM 683 C CA . SER A 1 86 ? -7.011 8.431 3.041 1.00 90.25 86 SER A CA 1
ATOM 684 C C . SER A 1 86 ? -6.979 7.423 4.190 1.00 90.25 86 SER A C 1
ATOM 686 O O . SER A 1 86 ? -8.019 7.134 4.777 1.00 90.25 86 SER A O 1
ATOM 688 N N . GLY A 1 87 ? -5.796 6.928 4.570 1.00 88.38 87 GLY A N 1
ATOM 689 C CA . GLY A 1 87 ? -5.632 6.014 5.704 1.00 88.38 87 GLY A CA 1
ATOM 690 C C . GLY A 1 87 ? -6.022 6.654 7.038 1.00 88.38 87 GLY A C 1
ATOM 691 O O . GLY A 1 87 ? -6.650 6.009 7.883 1.00 88.38 87 GLY A O 1
ATOM 692 N N . SER A 1 88 ? -5.717 7.943 7.204 1.00 88.75 88 SER A N 1
ATOM 693 C CA . SER A 1 88 ? -6.070 8.714 8.401 1.00 88.75 88 SER A CA 1
ATOM 694 C C . SER A 1 88 ? -7.578 8.938 8.493 1.00 88.75 88 SER A C 1
ATOM 696 O O . SER A 1 88 ? -8.176 8.656 9.532 1.00 88.75 88 SER A O 1
ATOM 698 N N . LEU A 1 89 ? -8.212 9.353 7.390 1.00 90.06 89 LEU A N 1
ATOM 699 C CA . LEU A 1 89 ? -9.666 9.509 7.293 1.00 90.06 89 LEU A CA 1
ATOM 700 C C . LEU A 1 89 ? -10.393 8.188 7.547 1.00 90.06 89 LEU A C 1
ATOM 702 O O . LEU A 1 89 ? -11.340 8.145 8.332 1.00 90.06 89 LEU A O 1
ATOM 706 N N . PHE A 1 90 ? -9.922 7.098 6.937 1.00 87.75 90 PHE A N 1
ATOM 707 C CA . PHE A 1 90 ? -10.488 5.770 7.146 1.00 87.75 90 PHE A CA 1
ATOM 708 C C . PHE A 1 90 ? -10.380 5.335 8.608 1.00 87.75 90 PHE A C 1
ATOM 710 O O . PHE A 1 90 ? -11.342 4.827 9.176 1.00 87.75 90 PHE A O 1
ATOM 717 N N . THR A 1 91 ? -9.233 5.570 9.245 1.00 87.25 91 THR A N 1
ATOM 718 C CA . THR A 1 91 ? -9.018 5.218 10.652 1.00 87.25 91 THR A CA 1
ATOM 719 C C . THR A 1 91 ? -9.914 6.035 11.575 1.00 87.25 91 THR A C 1
ATOM 721 O O . THR A 1 91 ? -10.572 5.467 12.445 1.00 87.25 91 THR A O 1
ATOM 724 N N . TYR A 1 92 ? -10.027 7.344 11.349 1.00 86.94 92 TYR A N 1
ATOM 725 C CA . TYR A 1 92 ? -10.970 8.182 12.085 1.00 86.94 92 TYR A CA 1
ATOM 726 C C . TYR A 1 92 ? -12.410 7.667 11.944 1.00 86.94 92 TYR A C 1
ATOM 728 O O . TYR A 1 92 ? -13.083 7.430 12.949 1.00 86.94 92 TYR A O 1
ATOM 736 N N . ALA A 1 93 ? -12.861 7.422 10.709 1.00 86.50 93 ALA A N 1
ATOM 737 C CA . ALA A 1 93 ? -14.200 6.914 10.434 1.00 86.50 93 ALA A CA 1
ATOM 738 C C . ALA A 1 93 ? -14.436 5.548 11.100 1.00 86.50 93 ALA A C 1
ATOM 740 O O . ALA A 1 93 ? -15.433 5.370 11.800 1.00 86.50 93 ALA A O 1
ATOM 741 N N . LYS A 1 94 ? -13.499 4.599 10.955 1.00 83.12 94 LYS A N 1
ATOM 742 C CA . LYS A 1 94 ? -13.555 3.253 11.553 1.00 83.12 94 LYS A CA 1
ATOM 743 C C . LYS A 1 94 ? -13.842 3.313 13.049 1.00 83.12 94 LYS A C 1
ATOM 745 O O . LYS A 1 94 ? -14.774 2.674 13.528 1.00 83.12 94 LYS A O 1
ATOM 750 N N . TYR A 1 95 ? -13.045 4.068 13.791 1.00 82.69 95 TYR A N 1
ATOM 751 C CA . TYR A 1 95 ? -13.105 4.023 15.247 1.00 82.69 95 TYR A CA 1
ATOM 752 C C . TYR A 1 95 ? -14.189 4.925 15.847 1.00 82.69 95 TYR A C 1
ATOM 754 O O . TYR A 1 95 ? -14.768 4.556 16.868 1.00 82.69 95 TYR A O 1
ATOM 762 N N . ASN A 1 96 ? -14.502 6.064 15.219 1.00 82.50 96 ASN A N 1
ATOM 763 C CA . ASN A 1 96 ? -15.497 6.998 15.755 1.00 82.50 96 ASN A CA 1
ATOM 764 C C . ASN A 1 96 ? -16.914 6.746 15.228 1.00 82.50 96 ASN A C 1
ATOM 766 O O . ASN A 1 96 ? -17.861 6.833 16.003 1.00 82.50 96 ASN A O 1
ATOM 770 N N . ILE A 1 97 ? -17.076 6.405 13.946 1.00 81.56 97 ILE A N 1
ATOM 771 C CA . ILE A 1 97 ? -18.400 6.221 13.328 1.00 81.56 97 ILE A CA 1
ATOM 772 C C . ILE A 1 97 ? -18.860 4.770 13.473 1.00 81.56 97 ILE A C 1
ATOM 774 O O . ILE A 1 97 ? -19.957 4.514 13.966 1.00 81.56 97 ILE A O 1
ATOM 778 N N . PHE A 1 98 ? -18.021 3.812 13.072 1.00 77.62 98 PHE A N 1
ATOM 779 C CA . PHE A 1 98 ? -18.438 2.409 12.998 1.00 77.62 98 PHE A CA 1
ATOM 780 C C . PHE A 1 98 ? -18.309 1.666 14.329 1.00 77.62 98 PHE A C 1
ATOM 782 O O . PHE A 1 98 ? -19.215 0.926 14.702 1.00 77.62 98 PHE A O 1
ATOM 789 N N . LEU A 1 99 ? -17.204 1.867 15.054 1.00 74.44 99 LEU A N 1
ATOM 790 C CA . LEU A 1 99 ? -16.954 1.180 16.327 1.00 74.44 99 LEU A CA 1
ATOM 791 C C . LEU A 1 99 ? -17.405 1.979 17.561 1.00 74.44 99 LEU A C 1
ATOM 793 O O . LEU A 1 99 ? -17.449 1.412 18.646 1.00 74.44 99 LEU A O 1
ATOM 797 N N . LYS A 1 100 ? -17.740 3.272 17.410 1.00 76.44 100 LYS A N 1
ATOM 798 C CA . LYS A 1 100 ? -18.164 4.185 18.496 1.00 76.44 100 LYS A CA 1
ATOM 799 C C . LYS A 1 100 ? -17.260 4.150 19.742 1.00 76.44 100 LYS A C 1
ATOM 801 O O . LYS A 1 100 ? -17.721 4.380 20.854 1.00 76.44 100 LYS A O 1
ATOM 806 N N . LEU A 1 101 ? -15.968 3.881 19.556 1.00 73.06 101 LEU A N 1
ATOM 807 C CA . LEU A 1 101 ? -14.998 3.751 20.648 1.00 73.06 101 LEU A CA 1
ATOM 808 C C . LEU A 1 101 ? -14.557 5.108 21.213 1.00 73.06 101 LEU A C 1
ATOM 810 O O . LEU A 1 101 ? -13.962 5.145 22.283 1.00 73.06 101 LEU A O 1
ATOM 814 N N . GLY A 1 102 ? -14.834 6.209 20.501 1.00 72.06 102 GLY A N 1
ATOM 815 C CA . GLY A 1 102 ? -14.478 7.561 20.934 1.00 72.06 102 GLY A CA 1
ATOM 816 C C . GLY A 1 102 ? -12.968 7.724 21.100 1.00 72.06 102 GLY A C 1
ATOM 817 O O . GLY A 1 102 ? -12.480 7.928 22.209 1.00 72.06 102 GLY A O 1
ATOM 818 N N . LEU A 1 103 ? -12.213 7.606 20.001 1.00 75.75 103 LEU A N 1
ATOM 819 C CA . LEU A 1 103 ? -10.754 7.741 20.042 1.00 75.75 103 LEU A CA 1
ATOM 820 C C . LEU A 1 103 ? -10.351 9.125 20.556 1.00 75.75 103 LEU A C 1
ATOM 822 O O . LEU A 1 103 ? -10.765 10.149 20.008 1.00 75.75 103 LEU A O 1
ATOM 826 N N . SER A 1 104 ? -9.442 9.150 21.531 1.00 83.69 104 SER A N 1
ATOM 827 C CA . SER A 1 104 ? -8.766 10.393 21.900 1.00 83.69 104 SER A CA 1
ATOM 828 C C . SER A 1 104 ? -7.837 10.863 20.774 1.00 83.69 104 SER A C 1
ATOM 830 O O . SER A 1 104 ? -7.305 10.061 20.000 1.00 83.69 104 SER A O 1
ATOM 832 N N . PHE A 1 105 ? -7.575 12.171 20.716 1.00 79.56 105 PHE A N 1
ATOM 833 C CA . PHE A 1 105 ? -6.660 12.754 19.729 1.00 79.56 105 PHE A CA 1
ATOM 834 C C . PHE A 1 105 ? -5.257 12.125 19.785 1.00 79.56 105 PHE A C 1
ATOM 836 O O . PHE A 1 105 ? -4.643 11.878 18.751 1.00 79.56 105 PHE A O 1
ATOM 843 N N . LYS A 1 106 ? -4.781 11.776 20.988 1.00 85.56 106 LYS A N 1
ATOM 844 C CA . LYS A 1 106 ? -3.482 11.119 21.188 1.00 85.56 106 LYS A CA 1
ATOM 845 C C . LYS A 1 106 ? -3.428 9.738 20.526 1.00 85.56 106 LYS A C 1
ATOM 847 O O . LYS A 1 106 ? -2.515 9.464 19.759 1.00 85.56 106 LYS A O 1
ATOM 852 N N . GLN A 1 107 ? -4.451 8.910 20.733 1.00 84.75 107 GLN A N 1
ATOM 853 C CA . GLN A 1 107 ? -4.527 7.583 20.111 1.00 84.75 107 GLN A CA 1
ATOM 854 C C . GLN A 1 107 ? -4.682 7.660 18.585 1.00 84.75 107 GLN A C 1
ATOM 856 O O . GLN A 1 107 ? -4.247 6.761 17.865 1.00 84.75 107 GLN A O 1
ATOM 861 N N . LEU A 1 108 ? -5.311 8.722 18.076 1.00 84.06 108 LEU A N 1
ATOM 862 C CA . LEU A 1 108 ? -5.397 8.958 16.640 1.00 84.06 108 LEU A CA 1
ATOM 863 C C . LEU A 1 108 ? -4.027 9.290 16.039 1.00 84.06 108 LEU A C 1
ATOM 865 O O . LEU A 1 108 ? -3.696 8.759 14.980 1.00 84.06 108 LEU A O 1
ATOM 869 N N . LEU A 1 109 ? -3.214 10.099 16.727 1.00 87.38 109 LEU A N 1
ATOM 870 C CA . LEU A 1 109 ? -1.832 10.369 16.322 1.00 87.38 109 LEU A CA 1
ATOM 871 C C . LEU A 1 109 ? -0.969 9.103 16.347 1.00 87.38 109 LEU A C 1
ATOM 873 O O . LEU A 1 109 ? -0.245 8.857 15.385 1.00 87.38 109 LEU A O 1
ATOM 877 N N . ASP A 1 110 ? -1.101 8.260 17.374 1.00 88.75 110 ASP A N 1
ATOM 878 C CA . ASP A 1 110 ? -0.374 6.984 17.441 1.00 88.75 110 ASP A CA 1
ATOM 879 C C . ASP A 1 110 ? -0.704 6.091 16.230 1.00 88.75 110 ASP A C 1
ATOM 881 O O . ASP A 1 110 ? 0.180 5.516 15.594 1.00 88.75 110 ASP A O 1
ATOM 885 N N . LYS A 1 111 ? -1.982 6.031 15.833 1.00 87.19 111 LYS A N 1
ATOM 886 C CA . LYS A 1 111 ? -2.400 5.309 14.620 1.00 87.19 111 LYS A CA 1
ATOM 887 C C . LYS A 1 111 ? -1.922 5.983 13.333 1.00 87.19 111 LYS A C 1
ATOM 889 O O . LYS A 1 111 ? -1.617 5.289 12.364 1.00 87.19 111 LYS 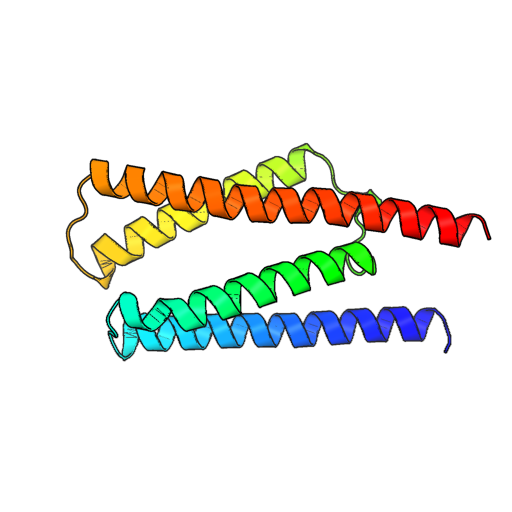A O 1
ATOM 894 N N . MET A 1 112 ? -1.824 7.310 13.312 1.00 88.81 112 MET A N 1
ATOM 895 C CA . MET A 1 112 ? -1.287 8.059 12.176 1.00 88.81 112 MET A CA 1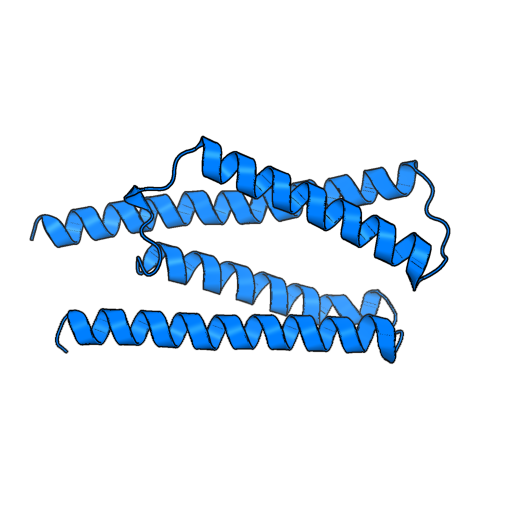
ATOM 896 C C . MET A 1 112 ? 0.185 7.720 11.920 1.00 88.81 112 MET A C 1
ATOM 898 O O . MET A 1 112 ? 0.569 7.579 10.762 1.00 88.81 112 MET A O 1
ATOM 902 N N . ILE A 1 113 ? 0.986 7.503 12.970 1.00 90.12 113 ILE A N 1
ATOM 903 C CA . ILE A 1 113 ? 2.375 7.036 12.833 1.00 90.12 113 ILE A CA 1
ATOM 904 C C . ILE A 1 113 ? 2.412 5.700 12.085 1.00 90.12 113 ILE A C 1
ATOM 906 O O . ILE A 1 113 ? 3.156 5.568 11.118 1.00 90.12 113 ILE A O 1
ATOM 910 N N . ILE A 1 114 ? 1.553 4.744 12.456 1.00 88.19 114 ILE A N 1
ATOM 911 C CA . ILE A 1 114 ? 1.463 3.444 11.769 1.00 88.19 114 ILE A CA 1
ATOM 912 C C . ILE A 1 114 ? 1.128 3.637 10.283 1.00 88.19 114 ILE A C 1
ATOM 914 O O . ILE A 1 114 ? 1.782 3.051 9.420 1.00 88.19 114 ILE A O 1
ATOM 918 N N . ILE A 1 115 ? 0.146 4.487 9.965 1.00 89.88 115 ILE A N 1
ATOM 919 C CA . ILE A 1 115 ? -0.257 4.776 8.578 1.00 89.88 115 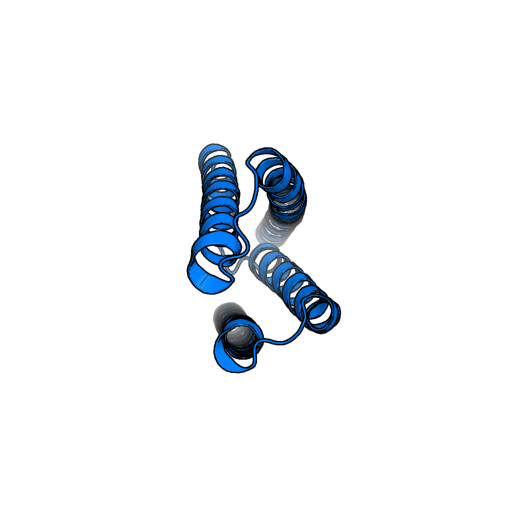ILE A CA 1
ATOM 920 C C . ILE A 1 115 ? 0.901 5.381 7.781 1.00 89.88 115 ILE A C 1
ATOM 922 O O . ILE A 1 115 ? 1.148 4.963 6.648 1.00 89.88 115 ILE A O 1
ATOM 926 N N . ILE A 1 116 ? 1.616 6.343 8.367 1.00 92.06 116 ILE A N 1
ATOM 927 C CA . ILE A 1 116 ? 2.793 6.988 7.777 1.00 92.06 116 ILE A CA 1
ATOM 928 C C . ILE A 1 116 ? 3.876 5.945 7.496 1.00 92.06 116 ILE A C 1
ATOM 930 O O . ILE A 1 116 ? 4.379 5.875 6.376 1.00 92.06 116 ILE A O 1
ATOM 934 N N . THR A 1 117 ? 4.193 5.089 8.470 1.00 91.44 117 THR A N 1
ATOM 935 C CA . THR A 1 117 ? 5.219 4.050 8.335 1.00 91.44 117 THR A CA 1
ATOM 936 C C . THR A 1 117 ? 4.864 3.040 7.246 1.00 91.44 117 THR A C 1
ATOM 938 O O . THR A 1 117 ? 5.674 2.799 6.352 1.00 91.44 117 THR A O 1
ATOM 941 N N . VAL A 1 118 ? 3.647 2.486 7.263 1.00 87.88 118 VAL A N 1
ATOM 942 C CA . VAL A 1 118 ? 3.204 1.500 6.263 1.00 87.88 118 VAL A CA 1
ATOM 943 C C . VAL A 1 118 ? 3.166 2.119 4.864 1.00 87.88 118 VAL A C 1
ATOM 945 O O . VAL A 1 118 ? 3.693 1.537 3.916 1.00 87.88 118 VAL A O 1
ATOM 948 N N . SER A 1 119 ? 2.619 3.331 4.730 1.00 89.69 119 SER A N 1
ATOM 949 C CA . SER A 1 119 ? 2.594 4.051 3.448 1.00 89.69 119 SER A CA 1
ATOM 950 C C . SER A 1 119 ? 4.007 4.346 2.945 1.00 89.69 119 SER A C 1
ATOM 952 O O . SER A 1 119 ? 4.279 4.218 1.752 1.00 89.69 119 SER A O 1
ATOM 954 N N . GLY A 1 120 ? 4.923 4.700 3.849 1.00 90.69 120 GLY A N 1
ATOM 955 C CA . GLY A 1 120 ? 6.325 4.955 3.535 1.00 90.69 120 GLY A CA 1
ATOM 956 C C . GLY A 1 120 ? 7.026 3.712 2.996 1.00 90.69 120 GLY A C 1
ATOM 957 O O . GLY A 1 120 ? 7.706 3.794 1.976 1.00 90.69 120 GLY A O 1
ATOM 958 N N . ILE A 1 121 ? 6.799 2.549 3.615 1.00 89.38 121 ILE A N 1
ATOM 959 C CA . ILE A 1 121 ? 7.327 1.263 3.136 1.00 89.38 121 ILE A CA 1
ATOM 960 C C . ILE A 1 121 ? 6.783 0.949 1.739 1.00 89.38 121 ILE A C 1
ATOM 962 O O . ILE A 1 121 ? 7.563 0.634 0.841 1.00 89.38 121 ILE A O 1
ATOM 966 N N . ILE A 1 122 ? 5.474 1.089 1.512 1.00 87.50 122 ILE A N 1
ATOM 967 C CA . ILE A 1 122 ? 4.863 0.838 0.195 1.00 87.50 122 ILE A CA 1
ATOM 968 C C . ILE A 1 122 ? 5.490 1.737 -0.878 1.00 87.50 122 ILE A C 1
ATOM 970 O O . ILE A 1 122 ? 5.852 1.261 -1.955 1.00 87.50 122 ILE A O 1
ATOM 974 N N . VAL A 1 123 ? 5.661 3.028 -0.586 1.00 89.19 123 VAL A N 1
ATOM 975 C CA . VAL A 1 123 ? 6.277 3.977 -1.523 1.00 89.19 123 VAL A CA 1
ATOM 976 C C . VAL A 1 123 ? 7.758 3.676 -1.741 1.00 89.19 123 VAL A C 1
ATOM 978 O O . VAL A 1 123 ? 8.240 3.789 -2.866 1.00 89.19 123 VAL A O 1
ATOM 981 N N . LEU A 1 124 ? 8.482 3.237 -0.713 1.00 89.56 124 LEU A N 1
ATOM 982 C CA . LEU A 1 124 ? 9.876 2.821 -0.843 1.00 89.56 124 LEU A CA 1
ATOM 983 C C . LEU A 1 124 ? 10.014 1.614 -1.780 1.00 89.56 124 LEU A C 1
ATOM 985 O O . LEU A 1 124 ? 10.822 1.653 -2.710 1.00 89.56 124 LEU A O 1
ATOM 989 N N . PHE A 1 125 ? 9.176 0.590 -1.603 1.00 86.38 125 PHE A N 1
ATOM 990 C CA . PHE A 1 125 ? 9.095 -0.548 -2.523 1.00 86.38 125 PHE A CA 1
ATOM 991 C C . PHE A 1 125 ? 8.743 -0.090 -3.940 1.00 86.38 125 PHE A C 1
ATOM 993 O O . PHE A 1 125 ? 9.406 -0.476 -4.903 1.00 86.38 125 PHE A O 1
ATOM 1000 N N . PHE A 1 126 ? 7.754 0.792 -4.075 1.00 86.44 126 PHE A N 1
ATOM 1001 C CA . PHE A 1 126 ? 7.358 1.354 -5.361 1.00 86.44 126 PHE A CA 1
ATOM 1002 C C . PHE A 1 126 ? 8.534 2.040 -6.073 1.00 86.44 126 PHE A C 1
ATOM 1004 O O . PHE A 1 126 ? 8.790 1.775 -7.247 1.00 86.44 126 PHE A O 1
ATOM 1011 N N . VAL A 1 127 ? 9.286 2.900 -5.381 1.00 87.00 127 VAL A N 1
ATOM 1012 C CA . VAL A 1 127 ? 10.443 3.606 -5.955 1.00 87.00 127 VAL A CA 1
ATOM 1013 C C . VAL A 1 127 ? 11.554 2.622 -6.329 1.00 87.00 127 VAL A C 1
ATOM 1015 O O . VAL A 1 127 ? 12.098 2.703 -7.434 1.00 87.00 127 VAL A O 1
ATOM 1018 N N . PHE A 1 128 ? 11.855 1.663 -5.452 1.00 88.25 128 PHE A N 1
ATOM 1019 C CA . PHE A 1 128 ? 12.882 0.649 -5.683 1.00 88.25 128 PHE A CA 1
ATOM 1020 C C . PHE A 1 128 ? 12.584 -0.199 -6.930 1.00 88.25 128 PHE A C 1
ATOM 1022 O O . PHE A 1 128 ? 13.414 -0.293 -7.839 1.00 88.25 128 PHE A O 1
ATOM 1029 N N . PHE A 1 129 ? 11.373 -0.751 -7.038 1.00 84.94 129 PHE A N 1
ATOM 1030 C CA . PHE A 1 129 ? 10.978 -1.570 -8.187 1.00 84.94 129 PHE A CA 1
ATOM 1031 C C . PHE A 1 129 ? 10.776 -0.754 -9.465 1.00 84.94 129 PHE A C 1
ATOM 1033 O O . PHE A 1 129 ? 11.099 -1.240 -10.549 1.00 84.94 129 PHE A O 1
ATOM 1040 N N . SER A 1 130 ? 10.340 0.505 -9.359 1.00 83.06 130 SER A N 1
ATOM 1041 C CA . SER A 1 130 ? 10.304 1.433 -10.497 1.00 83.06 130 SER A CA 1
ATOM 1042 C C . SER A 1 130 ? 11.690 1.609 -11.117 1.00 83.06 130 SER A C 1
ATOM 1044 O O . SER A 1 130 ? 11.855 1.544 -12.337 1.00 83.06 130 SER A O 1
ATOM 1046 N N . PHE A 1 131 ? 12.711 1.791 -10.280 1.00 84.69 131 PHE A N 1
ATOM 1047 C CA . PHE A 1 131 ? 14.089 1.938 -10.732 1.00 84.69 131 PHE A CA 1
ATOM 1048 C C . PHE A 1 131 ? 14.622 0.668 -11.411 1.00 84.69 131 PHE A C 1
ATOM 1050 O O . PHE A 1 131 ? 15.243 0.750 -12.477 1.00 84.69 131 PHE A O 1
ATOM 1057 N N . LEU A 1 132 ? 14.344 -0.509 -10.839 1.00 85.50 132 LEU A N 1
ATOM 1058 C CA . LEU A 1 132 ? 14.706 -1.796 -11.442 1.00 85.50 132 LEU A CA 1
ATOM 1059 C C . LEU A 1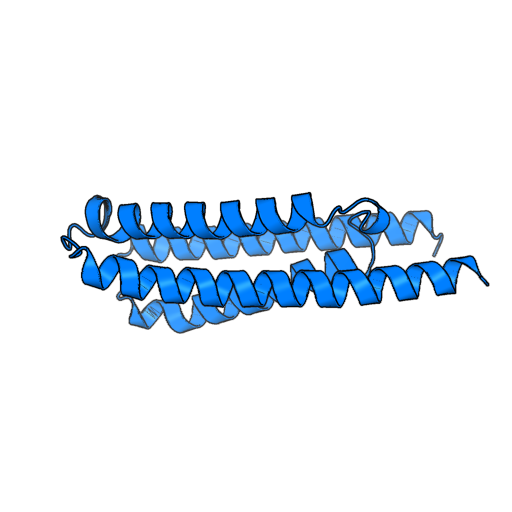 132 ? 13.999 -2.027 -12.785 1.00 85.50 132 LEU A C 1
ATOM 1061 O O . LEU A 1 132 ? 14.652 -2.428 -13.750 1.00 85.50 132 LEU A O 1
ATOM 1065 N N . GLY A 1 133 ? 12.704 -1.711 -12.874 1.00 82.25 133 GLY A N 1
ATOM 1066 C CA . GLY A 1 133 ? 11.924 -1.804 -14.109 1.00 82.25 133 GLY A CA 1
ATOM 1067 C C . GLY A 1 133 ? 12.493 -0.920 -15.222 1.00 82.25 133 GLY A C 1
ATOM 1068 O O . GLY A 1 133 ? 12.718 -1.393 -16.336 1.00 82.25 133 GLY A O 1
ATOM 1069 N N . ILE A 1 134 ? 12.846 0.337 -14.915 1.00 82.75 134 ILE A N 1
ATOM 1070 C CA . ILE A 1 134 ? 13.504 1.234 -15.884 1.00 82.75 134 ILE A CA 1
ATOM 1071 C C . ILE A 1 134 ? 14.839 0.649 -16.360 1.00 82.75 134 ILE A C 1
ATOM 1073 O O . ILE A 1 134 ? 15.130 0.682 -17.558 1.00 82.75 134 ILE A O 1
ATOM 1077 N N . ARG A 1 135 ? 15.673 0.138 -15.442 1.00 84.00 135 ARG A N 1
ATOM 1078 C CA . ARG A 1 135 ? 16.973 -0.458 -15.794 1.00 84.00 135 ARG A CA 1
ATOM 1079 C C . ARG A 1 135 ? 16.815 -1.647 -16.735 1.00 84.00 135 ARG A C 1
ATOM 1081 O O . ARG A 1 135 ? 17.608 -1.770 -17.661 1.00 84.00 135 ARG A O 1
ATOM 1088 N N . ARG A 1 136 ? 15.807 -2.489 -16.511 1.00 83.75 136 ARG A N 1
ATOM 1089 C CA . ARG A 1 136 ? 15.502 -3.631 -17.373 1.00 83.75 136 ARG A CA 1
ATOM 1090 C C . ARG A 1 136 ? 15.068 -3.190 -18.771 1.00 83.75 136 ARG A C 1
ATOM 1092 O O . ARG A 1 136 ? 15.691 -3.614 -19.734 1.00 83.75 136 ARG A O 1
ATOM 1099 N N . ILE A 1 137 ? 14.092 -2.284 -18.878 1.00 78.56 137 ILE A N 1
ATOM 1100 C CA . ILE A 1 137 ? 13.610 -1.779 -20.179 1.00 78.56 137 ILE A CA 1
ATOM 1101 C C . ILE A 1 137 ? 14.758 -1.143 -20.982 1.00 78.56 137 ILE A C 1
ATOM 1103 O O . ILE A 1 137 ? 14.870 -1.337 -22.185 1.00 78.56 137 ILE A O 1
ATOM 1107 N N . LYS A 1 138 ? 15.665 -0.414 -20.316 1.00 81.69 138 LYS A N 1
ATOM 1108 C CA . LYS A 1 138 ? 16.853 0.163 -20.967 1.00 81.69 138 LYS A CA 1
ATOM 1109 C C . LYS A 1 138 ? 17.859 -0.877 -21.471 1.00 81.69 138 LYS A C 1
ATOM 1111 O O . LYS A 1 138 ? 18.641 -0.535 -22.350 1.00 81.69 138 LYS A O 1
ATOM 1116 N N . LYS A 1 139 ? 17.905 -2.077 -20.882 1.00 82.19 139 LYS A N 1
ATOM 1117 C CA . LYS A 1 139 ? 18.736 -3.183 -21.382 1.00 82.19 139 LYS A CA 1
ATOM 1118 C C . LYS A 1 139 ? 18.089 -3.823 -22.607 1.00 82.19 139 LYS A C 1
ATOM 1120 O O . LYS A 1 139 ? 18.769 -3.950 -23.609 1.00 82.19 139 LYS A O 1
ATOM 1125 N N . GLU A 1 140 ? 16.786 -4.103 -22.542 1.00 77.56 140 GLU A N 1
ATOM 1126 C CA . GLU A 1 140 ? 16.018 -4.684 -23.658 1.00 77.56 140 GLU A CA 1
ATOM 1127 C C . GLU A 1 140 ? 16.016 -3.776 -24.910 1.00 77.56 140 GLU A C 1
ATOM 1129 O O . GLU A 1 140 ? 15.980 -4.282 -26.015 1.00 77.56 140 GLU A O 1
ATOM 1134 N N . LEU A 1 141 ? 16.107 -2.444 -24.766 1.00 73.00 141 LEU A N 1
ATOM 1135 C CA . LEU A 1 141 ? 16.193 -1.499 -25.901 1.00 73.00 141 LEU A CA 1
ATOM 1136 C C . LEU A 1 141 ? 17.594 -1.349 -26.529 1.00 73.00 141 LEU A C 1
ATOM 1138 O O . LEU A 1 141 ? 17.737 -0.622 -27.511 1.00 73.00 141 LEU A O 1
ATOM 1142 N N . LYS A 1 142 ? 18.641 -1.899 -25.904 1.00 68.19 142 LYS A N 1
ATOM 1143 C CA . LYS A 1 142 ? 20.029 -1.817 -26.400 1.00 68.19 142 LYS A CA 1
ATOM 1144 C C . LYS A 1 142 ? 20.483 -3.086 -27.124 1.00 68.19 142 LYS A C 1
ATOM 1146 O O . LYS A 1 142 ? 21.546 -3.047 -27.740 1.00 68.19 142 LYS A O 1
ATOM 1151 N N . GLU A 1 143 ? 19.725 -4.167 -26.981 1.00 53.12 143 GLU A N 1
ATOM 1152 C CA . GLU A 1 143 ? 19.845 -5.410 -27.753 1.00 53.12 143 GLU A CA 1
ATOM 1153 C C . GLU A 1 143 ? 18.998 -5.307 -29.026 1.00 53.12 143 GLU A C 1
ATOM 1155 O O . GLU A 1 143 ? 19.442 -5.865 -30.053 1.00 53.12 143 GLU A O 1
#

Foldseek 3Di:
DPVVVVLVVLLVVLVVLVVVLVVLVVVVCCCCQVVVDDPVVCPVSVVVSLVSLLVSLLSCQQVVNDVLVPDDPVNLVVVLVCQLVVQLVVVCCSVCPRVVVPDDPVVSVVVSVVSNVSSVVSSVSNVVSNVNNVVVVVVVVVD